Protein AF-A0A0H4BGI2-F1 (afdb_monomer_lite)

Secondary structure (DSSP, 8-state):
-PPPHHHHHHHHHH-HHHHHHHHHHHHHHHHHHTT-TTT-EE-GGGGS-STT-TTEEEEETTEEEEEEEEESTTTTTTTPPPSEEEEEEE-TTS--EEEEEEEE----

Structure (mmCIF, N/CA/C/O backbone):
data_AF-A0A0H4BGI2-F1
#
_entry.id   AF-A0A0H4BGI2-F1
#
loop_
_atom_site.group_PDB
_atom_site.id
_atom_site.type_symbol
_atom_site.label_atom_id
_atom_site.label_alt_id
_atom_site.label_comp_id
_atom_site.label_asym_id
_atom_site.label_entity_id
_atom_site.label_seq_id
_atom_site.pdbx_PDB_ins_code
_atom_site.Cartn_x
_atom_site.Cartn_y
_atom_site.Cartn_z
_atom_site.occupancy
_atom_site.B_iso_or_equiv
_atom_site.auth_seq_id
_atom_site.auth_comp_id
_atom_site.auth_asym_id
_atom_site.auth_atom_id
_atom_site.pdbx_PDB_model_num
ATOM 1 N N . MET A 1 1 ? 18.145 -1.681 6.340 1.00 49.97 1 MET A N 1
ATOM 2 C CA . MET A 1 1 ? 18.562 -0.502 5.550 1.00 49.97 1 MET A CA 1
ATOM 3 C C . MET A 1 1 ? 17.307 0.170 5.031 1.00 49.97 1 MET A C 1
ATOM 5 O O . MET A 1 1 ? 16.546 -0.488 4.339 1.00 49.97 1 MET A O 1
ATOM 9 N N . THR A 1 2 ? 17.054 1.422 5.408 1.00 57.56 2 THR A N 1
ATOM 10 C CA . THR A 1 2 ? 15.992 2.225 4.785 1.00 57.56 2 THR A CA 1
ATOM 11 C C . THR A 1 2 ? 16.473 2.613 3.385 1.00 57.56 2 THR A C 1
ATOM 13 O O . THR A 1 2 ? 17.595 3.114 3.274 1.00 57.56 2 THR A O 1
ATOM 16 N N . PRO A 1 3 ? 15.712 2.343 2.318 1.00 65.69 3 PRO A N 1
ATOM 17 C CA . PRO A 1 3 ? 16.158 2.630 0.960 1.00 65.69 3 PRO A CA 1
ATOM 18 C C . PRO A 1 3 ? 16.254 4.137 0.714 1.00 65.69 3 PRO A C 1
ATOM 20 O O . PRO A 1 3 ? 15.530 4.939 1.306 1.00 65.69 3 PRO A O 1
ATOM 23 N N . ASP A 1 4 ? 17.167 4.516 -0.182 1.00 80.19 4 ASP A N 1
ATOM 24 C CA . ASP A 1 4 ? 17.367 5.906 -0.589 1.00 80.19 4 ASP A CA 1
ATOM 25 C C . ASP A 1 4 ? 16.062 6.485 -1.178 1.00 80.19 4 ASP A C 1
ATOM 27 O O . ASP A 1 4 ? 15.568 5.975 -2.194 1.00 80.19 4 ASP A O 1
ATOM 31 N N . PRO A 1 5 ? 15.514 7.579 -0.611 1.00 81.25 5 PRO A N 1
ATOM 32 C CA . PRO A 1 5 ? 14.308 8.224 -1.121 1.00 81.25 5 PRO A CA 1
ATOM 33 C C . PRO A 1 5 ? 14.381 8.601 -2.606 1.00 81.25 5 PRO A C 1
ATOM 35 O O . PRO A 1 5 ? 13.347 8.647 -3.278 1.00 81.25 5 PRO A O 1
ATOM 38 N N . LYS A 1 6 ? 15.575 8.882 -3.153 1.00 84.50 6 LYS A N 1
ATOM 39 C CA . LYS A 1 6 ? 15.722 9.179 -4.589 1.00 84.50 6 LYS A CA 1
ATOM 40 C C . LYS A 1 6 ? 15.469 7.945 -5.452 1.00 84.50 6 LYS A C 1
ATOM 42 O O . LYS A 1 6 ? 14.852 8.076 -6.510 1.00 84.50 6 LYS A O 1
ATOM 47 N N . SER A 1 7 ? 15.902 6.771 -5.004 1.00 86.38 7 SER A N 1
ATOM 48 C CA . SER A 1 7 ? 15.702 5.500 -5.708 1.00 86.38 7 SER A CA 1
ATOM 49 C C . SER A 1 7 ? 14.226 5.118 -5.767 1.00 86.38 7 SER A C 1
ATOM 51 O O . SER A 1 7 ? 13.719 4.841 -6.854 1.00 86.38 7 SER A O 1
ATOM 53 N N . VAL A 1 8 ? 13.503 5.250 -4.648 1.00 89.75 8 VAL A N 1
ATOM 54 C CA . VAL A 1 8 ? 12.047 5.018 -4.603 1.00 89.75 8 VAL A CA 1
ATOM 55 C C . VAL A 1 8 ? 11.322 5.933 -5.593 1.00 89.75 8 VAL A C 1
ATOM 57 O O . VAL A 1 8 ? 10.549 5.474 -6.437 1.00 89.75 8 VAL A O 1
ATOM 60 N N . LYS A 1 9 ? 11.611 7.242 -5.546 1.00 91.25 9 LYS A N 1
ATOM 61 C CA . LYS A 1 9 ? 10.988 8.231 -6.444 1.00 91.25 9 LYS A CA 1
ATOM 62 C C . LYS A 1 9 ? 11.270 7.937 -7.916 1.00 91.25 9 LYS A C 1
ATOM 64 O O . LYS A 1 9 ? 10.366 8.060 -8.741 1.00 91.25 9 LYS A O 1
ATOM 69 N N . ARG A 1 10 ? 12.508 7.558 -8.244 1.00 94.19 10 ARG A N 1
ATOM 70 C CA . ARG A 1 10 ? 12.915 7.198 -9.607 1.00 94.19 10 ARG A CA 1
ATOM 71 C C . ARG A 1 10 ? 12.124 5.997 -10.111 1.00 94.19 10 ARG A C 1
ATOM 73 O O . ARG A 1 10 ? 11.508 6.096 -11.166 1.00 94.19 10 ARG A O 1
ATOM 80 N N . PHE A 1 11 ? 12.078 4.912 -9.340 1.00 95.56 11 PHE A N 1
ATOM 81 C CA . PHE A 1 11 ? 11.382 3.698 -9.755 1.00 95.56 11 PHE A CA 1
ATOM 82 C C . PHE A 1 11 ? 9.891 3.942 -10.007 1.00 95.56 11 PHE A C 1
ATOM 84 O O . PHE A 1 11 ? 9.361 3.506 -11.028 1.00 95.56 11 PHE A O 1
ATOM 91 N N . VAL A 1 12 ? 9.223 4.688 -9.119 1.00 96.50 12 VAL A N 1
ATOM 92 C CA . VAL A 1 12 ? 7.800 5.035 -9.275 1.00 96.50 12 VAL A CA 1
ATOM 9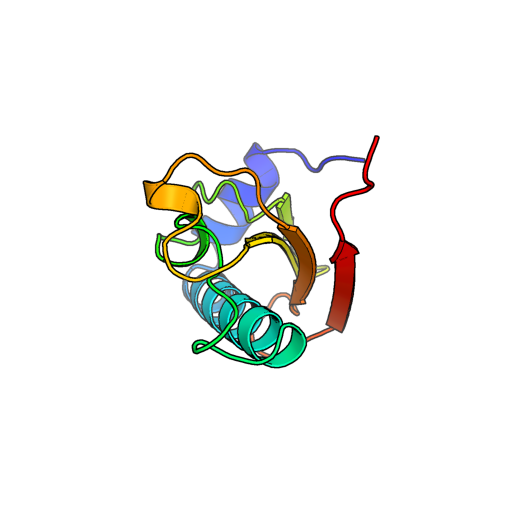3 C C . VAL A 1 12 ? 7.556 5.881 -10.524 1.00 96.50 12 VAL A C 1
ATOM 95 O O . VAL A 1 12 ? 6.597 5.625 -11.251 1.00 96.50 12 VAL A O 1
ATOM 98 N N . ARG A 1 13 ? 8.415 6.874 -10.788 1.00 96.25 13 ARG A N 1
ATOM 99 C CA . ARG A 1 13 ? 8.313 7.726 -11.981 1.00 96.25 13 ARG A CA 1
ATOM 100 C C . ARG A 1 13 ? 8.474 6.914 -13.264 1.00 96.25 13 ARG A C 1
ATOM 102 O O . ARG A 1 13 ? 7.736 7.148 -14.214 1.00 96.25 13 ARG A O 1
ATOM 109 N N . ASP A 1 14 ? 9.419 5.981 -13.275 1.00 97.62 14 ASP A N 1
ATOM 110 C CA . ASP A 1 14 ? 9.731 5.177 -14.454 1.00 97.62 14 ASP A CA 1
ATOM 111 C C . ASP A 1 14 ? 8.695 4.039 -14.650 1.00 97.62 14 ASP A C 1
ATOM 113 O O . ASP A 1 14 ? 8.507 3.561 -15.765 1.00 97.62 14 ASP A O 1
ATOM 117 N N . ASN A 1 15 ? 7.951 3.655 -13.597 1.00 97.69 15 ASN A N 1
ATOM 118 C CA . ASN A 1 15 ? 6.960 2.565 -13.606 1.00 97.69 15 ASN A CA 1
ATOM 119 C C . ASN A 1 15 ? 5.587 2.965 -13.009 1.00 97.69 15 ASN A C 1
ATOM 121 O O . ASN A 1 15 ? 5.082 2.305 -12.091 1.00 97.69 15 ASN A O 1
ATOM 125 N N . PRO A 1 16 ? 4.911 4.009 -13.525 1.00 97.06 16 PRO A N 1
ATOM 126 C CA . PRO A 1 16 ? 3.740 4.599 -12.867 1.00 97.06 16 PRO A CA 1
ATOM 127 C C . PRO A 1 16 ? 2.538 3.642 -12.781 1.00 97.06 16 PRO A C 1
ATOM 129 O O . PRO A 1 16 ? 1.811 3.629 -11.784 1.00 97.06 16 PRO A O 1
ATOM 132 N N . LEU A 1 17 ? 2.335 2.797 -13.800 1.00 97.75 17 LEU A N 1
ATOM 133 C CA . LEU A 1 17 ? 1.246 1.814 -13.812 1.00 97.75 17 LEU A CA 1
ATOM 134 C C . LEU A 1 17 ? 1.472 0.692 -12.796 1.00 97.75 17 LEU A C 1
ATOM 136 O O . LEU A 1 17 ? 0.534 0.306 -12.097 1.00 97.75 17 LEU A O 1
ATOM 140 N N . ALA A 1 18 ? 2.701 0.180 -12.700 1.00 98.12 18 ALA A N 1
ATOM 141 C CA . ALA A 1 18 ? 3.053 -0.841 -11.719 1.00 98.12 18 ALA A CA 1
ATOM 142 C C . ALA A 1 18 ? 2.896 -0.297 -10.295 1.00 98.12 18 ALA A C 1
ATOM 144 O O . ALA A 1 18 ? 2.231 -0.922 -9.471 1.00 98.12 18 ALA A O 1
ATOM 145 N N . ALA A 1 19 ? 3.380 0.922 -10.040 1.00 98.12 19 ALA A N 1
ATOM 146 C CA . ALA A 1 19 ? 3.249 1.574 -8.742 1.00 98.12 19 ALA A CA 1
ATOM 147 C C . ALA A 1 19 ? 1.779 1.788 -8.334 1.00 98.12 19 ALA A C 1
ATOM 149 O O . ALA A 1 19 ? 1.398 1.516 -7.193 1.00 98.12 19 ALA A O 1
ATOM 150 N N . ARG A 1 20 ? 0.912 2.203 -9.271 1.00 98.1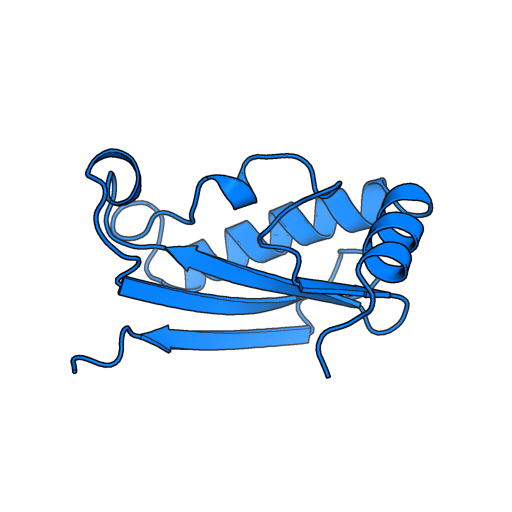2 20 ARG A N 1
ATOM 151 C CA . ARG A 1 20 ? -0.530 2.344 -9.005 1.00 98.12 20 ARG A CA 1
ATOM 152 C C . ARG A 1 20 ? -1.203 1.005 -8.703 1.00 98.12 20 ARG A C 1
ATOM 154 O O . ARG A 1 20 ? -2.036 0.940 -7.798 1.00 98.12 20 ARG A O 1
ATOM 161 N N . ARG A 1 21 ? -0.866 -0.054 -9.446 1.00 98.50 21 ARG A N 1
ATOM 162 C CA . ARG A 1 21 ? -1.382 -1.409 -9.184 1.00 98.50 21 ARG A CA 1
ATOM 163 C C . ARG A 1 21 ? -0.933 -1.904 -7.815 1.00 98.50 21 ARG A C 1
ATOM 165 O O . ARG A 1 21 ? -1.776 -2.342 -7.038 1.00 98.50 21 ARG A O 1
ATOM 172 N N . ALA A 1 22 ? 0.348 -1.739 -7.501 1.00 98.56 22 ALA A N 1
ATOM 173 C CA . ALA A 1 22 ? 0.924 -2.149 -6.233 1.00 98.56 22 ALA A CA 1
ATOM 174 C C . ALA A 1 22 ? 0.260 -1.455 -5.041 1.00 98.56 22 ALA A C 1
ATOM 176 O O . ALA A 1 22 ? -0.160 -2.134 -4.111 1.00 98.56 22 ALA A O 1
ATOM 177 N N . LEU A 1 23 ? 0.056 -0.134 -5.109 1.00 98.69 23 LEU A N 1
ATOM 178 C CA . LEU A 1 23 ? -0.661 0.622 -4.077 1.00 98.69 23 LEU A CA 1
ATOM 179 C C . LEU A 1 23 ? -2.074 0.066 -3.839 1.00 98.69 23 LEU A C 1
ATOM 181 O O . LEU A 1 23 ? -2.487 -0.152 -2.699 1.00 98.69 23 LEU A O 1
ATOM 185 N N . ASN A 1 24 ? -2.820 -0.189 -4.917 1.00 98.56 24 ASN A N 1
ATOM 186 C CA . ASN A 1 24 ? -4.175 -0.727 -4.823 1.00 98.56 24 ASN A CA 1
ATOM 187 C C . ASN A 1 24 ? -4.189 -2.149 -4.248 1.00 98.56 24 ASN A C 1
ATOM 189 O O . ASN A 1 24 ? -5.036 -2.455 -3.405 1.00 98.56 24 ASN A O 1
ATOM 193 N N . LEU A 1 25 ? -3.252 -2.996 -4.683 1.00 98.62 25 LEU A N 1
ATOM 194 C CA . LEU A 1 25 ? -3.124 -4.373 -4.220 1.00 98.62 25 LEU A CA 1
ATOM 195 C C . LEU A 1 25 ? -2.728 -4.422 -2.740 1.00 98.62 25 LEU A C 1
ATOM 197 O O . LEU A 1 25 ? -3.349 -5.152 -1.970 1.00 98.62 25 LEU A O 1
ATOM 201 N N . ALA A 1 26 ? -1.769 -3.592 -2.326 1.00 98.69 26 ALA A N 1
ATOM 202 C CA . ALA A 1 26 ? -1.335 -3.476 -0.941 1.00 98.69 26 ALA A CA 1
ATOM 203 C C . ALA A 1 26 ? -2.459 -2.974 -0.028 1.00 98.69 26 ALA A C 1
ATOM 205 O O . ALA A 1 26 ? -2.728 -3.579 1.009 1.00 98.69 26 ALA A O 1
ATOM 206 N N . ARG A 1 27 ? -3.198 -1.940 -0.453 1.00 98.69 27 ARG A N 1
ATOM 207 C CA . ARG A 1 27 ? -4.372 -1.439 0.276 1.00 98.69 27 ARG A CA 1
ATOM 208 C C . ARG A 1 27 ? -5.434 -2.524 0.462 1.00 98.69 27 ARG A C 1
ATOM 210 O O . ARG A 1 27 ? -5.915 -2.724 1.573 1.00 98.69 27 ARG A O 1
ATOM 217 N N . GLY A 1 28 ? -5.801 -3.227 -0.611 1.00 98.50 28 GLY A N 1
ATOM 218 C CA . GLY A 1 28 ? -6.792 -4.306 -0.549 1.00 98.50 28 GLY A CA 1
ATOM 219 C C . GLY A 1 28 ? -6.338 -5.472 0.334 1.00 98.50 28 GLY A C 1
ATOM 220 O O . GLY A 1 28 ? -7.130 -6.014 1.104 1.00 98.50 28 GLY A O 1
ATOM 221 N N . ALA A 1 29 ? -5.051 -5.823 0.268 1.00 98.38 29 ALA A N 1
ATOM 222 C CA . ALA A 1 29 ? -4.458 -6.855 1.107 1.00 98.38 29 ALA A CA 1
ATOM 223 C C . ALA A 1 29 ? -4.494 -6.481 2.594 1.00 98.38 29 ALA A C 1
ATOM 225 O O . ALA A 1 29 ? -4.939 -7.301 3.394 1.00 98.38 29 ALA A O 1
ATOM 226 N N . ALA A 1 30 ? -4.101 -5.254 2.951 1.00 98.19 30 ALA A N 1
ATOM 227 C CA . ALA A 1 30 ? -4.155 -4.762 4.326 1.00 98.19 30 ALA A CA 1
ATOM 228 C C . ALA A 1 30 ? -5.592 -4.722 4.860 1.00 98.19 30 ALA A C 1
ATOM 230 O O . ALA A 1 30 ? -5.847 -5.191 5.964 1.00 98.19 30 ALA A O 1
ATOM 231 N N . ILE A 1 31 ? -6.553 -4.248 4.059 1.00 98.19 31 ILE A N 1
ATOM 232 C CA . ILE A 1 31 ? -7.975 -4.262 4.435 1.00 98.19 31 ILE A CA 1
ATOM 233 C C . ILE A 1 31 ? -8.442 -5.681 4.756 1.00 98.19 31 ILE A C 1
ATOM 235 O O . ILE A 1 31 ? -9.053 -5.908 5.795 1.00 98.19 31 ILE A O 1
ATOM 239 N N . ARG A 1 32 ? -8.156 -6.643 3.874 1.00 97.25 32 ARG A N 1
ATOM 240 C CA . ARG A 1 32 ? -8.591 -8.031 4.057 1.00 97.25 32 ARG A CA 1
ATOM 241 C C . ARG A 1 32 ? -7.907 -8.702 5.246 1.00 97.25 32 ARG A C 1
ATOM 243 O O . ARG A 1 32 ? -8.560 -9.459 5.953 1.00 97.25 32 ARG A O 1
ATOM 250 N N . LEU A 1 33 ? -6.615 -8.444 5.448 1.00 96.81 33 LEU A N 1
ATOM 251 C CA . LEU A 1 33 ? -5.848 -9.016 6.554 1.00 96.81 33 LEU A CA 1
ATOM 252 C C . LEU A 1 33 ? -6.375 -8.540 7.914 1.00 96.81 33 LEU A C 1
ATOM 254 O O . LEU A 1 33 ? -6.439 -9.331 8.845 1.00 96.81 33 LEU A O 1
ATOM 258 N N . ASN A 1 34 ? -6.818 -7.284 7.994 1.00 96.25 34 ASN A N 1
ATOM 259 C CA . ASN A 1 34 ? -7.260 -6.647 9.234 1.00 96.25 34 ASN A CA 1
ATOM 260 C C . ASN A 1 34 ? -8.794 -6.646 9.414 1.00 96.25 34 ASN A C 1
ATOM 262 O O . ASN A 1 34 ? -9.350 -5.742 10.027 1.00 96.25 34 ASN A O 1
ATOM 266 N N . GLY A 1 35 ? -9.506 -7.637 8.864 1.00 94.88 35 GLY A N 1
ATOM 267 C CA . GLY A 1 35 ? -10.940 -7.839 9.141 1.00 94.88 35 GLY A CA 1
ATOM 268 C C . GLY A 1 35 ? -11.920 -7.007 8.301 1.00 94.88 35 GLY A C 1
ATOM 269 O O . GLY A 1 35 ? -13.131 -7.070 8.512 1.00 94.88 35 GLY A O 1
ATOM 270 N N . GLY A 1 36 ? -11.434 -6.270 7.301 1.00 96.69 36 GLY A N 1
ATOM 271 C CA . GLY A 1 36 ? -12.263 -5.541 6.343 1.00 96.69 36 GLY A CA 1
ATOM 272 C C . GLY A 1 36 ? -12.658 -4.127 6.781 1.00 96.69 36 GLY A C 1
ATOM 273 O O . GLY A 1 36 ? -12.433 -3.691 7.907 1.00 96.69 36 GLY A O 1
ATOM 274 N N . LEU A 1 37 ? -13.295 -3.395 5.861 1.00 95.44 37 LEU A N 1
ATOM 275 C CA . LEU A 1 37 ? -13.578 -1.957 6.007 1.00 95.44 37 LEU A CA 1
ATOM 276 C C . LEU A 1 37 ? -14.539 -1.590 7.146 1.00 95.44 37 LEU A C 1
ATOM 278 O O . LEU A 1 37 ? -14.628 -0.419 7.496 1.00 95.44 37 LEU A O 1
ATOM 282 N N . ARG A 1 38 ? -15.275 -2.557 7.708 1.00 94.69 38 ARG A N 1
ATOM 283 C CA . ARG A 1 38 ? -16.166 -2.304 8.852 1.00 94.69 38 ARG A CA 1
ATOM 284 C C . ARG A 1 38 ? -15.398 -2.082 10.155 1.00 94.69 38 ARG A C 1
ATOM 286 O O . ARG A 1 38 ? -15.915 -1.404 11.034 1.00 94.69 38 ARG A O 1
ATOM 293 N N . VAL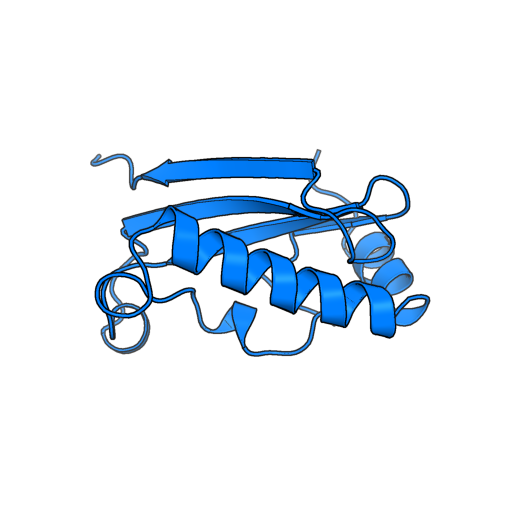 A 1 39 ? -14.201 -2.656 10.274 1.00 94.56 39 VAL A N 1
ATOM 294 C CA . VAL A 1 39 ? -13.397 -2.641 11.508 1.00 94.56 39 VAL A CA 1
ATOM 295 C C . VAL A 1 39 ? -12.044 -1.963 11.323 1.00 94.56 39 VAL A C 1
ATOM 297 O O . VAL A 1 39 ? -11.492 -1.454 12.290 1.00 94.56 39 VAL A O 1
ATOM 300 N N . TYR A 1 40 ? -11.528 -1.917 10.092 1.00 97.06 40 TYR A N 1
ATOM 301 C CA . TYR A 1 40 ? -10.200 -1.402 9.795 1.00 97.06 40 TYR A CA 1
ATOM 302 C C . TYR A 1 40 ? -10.211 -0.381 8.660 1.00 97.06 40 TYR A C 1
ATOM 304 O O . TYR A 1 40 ? -10.761 -0.607 7.575 1.00 97.06 40 TYR A O 1
ATOM 312 N N . ARG A 1 41 ? -9.505 0.725 8.885 1.00 97.94 41 ARG A N 1
ATOM 313 C CA . ARG A 1 41 ? -9.241 1.767 7.902 1.00 97.94 41 ARG A CA 1
ATOM 314 C C . ARG A 1 41 ? -7.726 1.967 7.750 1.00 97.94 41 ARG A C 1
ATOM 316 O O . ARG A 1 41 ? -7.082 2.393 8.708 1.00 97.94 41 ARG A O 1
ATOM 323 N N . PRO A 1 42 ? -7.149 1.723 6.556 1.00 98.12 42 PRO A N 1
ATOM 324 C CA . PRO A 1 42 ? -5.786 2.155 6.251 1.00 98.12 42 PRO A CA 1
ATOM 325 C C . PRO A 1 42 ? -5.645 3.670 6.402 1.00 98.12 42 PRO A C 1
ATOM 327 O O . PRO A 1 42 ? -6.603 4.394 6.120 1.00 98.12 42 PRO A O 1
ATOM 330 N N . GLY A 1 43 ? -4.451 4.138 6.751 1.00 97.81 43 GLY A N 1
ATOM 331 C CA . GLY A 1 43 ? -4.127 5.560 6.776 1.00 97.81 43 GLY A CA 1
ATOM 332 C C . GLY A 1 43 ? -4.302 6.237 5.416 1.00 97.81 43 GLY A C 1
ATOM 333 O O . GLY A 1 43 ? -4.254 5.599 4.353 1.00 97.81 43 GLY A O 1
ATOM 334 N N . SER A 1 44 ? -4.492 7.552 5.452 1.00 97.44 44 SER A N 1
ATOM 335 C CA . SER A 1 44 ? -4.786 8.416 4.307 1.00 97.44 44 SER A CA 1
ATOM 336 C C . SER A 1 44 ? -3.761 8.290 3.180 1.00 97.44 44 SER A C 1
ATOM 338 O O . SER A 1 44 ? -4.136 8.338 2.007 1.00 97.44 44 SER A O 1
ATOM 340 N N . CYS A 1 45 ? -2.496 8.018 3.513 1.00 97.44 45 CYS A N 1
ATOM 341 C CA . CYS A 1 45 ? -1.418 7.740 2.563 1.00 97.44 45 CYS A CA 1
ATOM 342 C C . CYS A 1 45 ? -1.783 6.672 1.515 1.00 97.44 45 CYS A C 1
ATOM 344 O O . CYS A 1 45 ? -1.355 6.762 0.367 1.00 97.44 45 CYS A O 1
ATOM 346 N N . MET A 1 46 ? -2.626 5.689 1.851 1.00 98.12 46 MET A N 1
ATOM 347 C CA . MET A 1 46 ? -3.039 4.628 0.923 1.00 98.12 46 MET A CA 1
ATOM 348 C C . MET A 1 46 ? -4.118 5.067 -0.076 1.00 98.12 46 MET A C 1
ATOM 350 O O . MET A 1 46 ? -4.524 4.291 -0.946 1.00 98.12 46 MET A O 1
ATOM 354 N N . TYR A 1 47 ? -4.604 6.302 0.031 1.00 96.50 47 TYR A N 1
ATOM 355 C CA . TYR A 1 47 ? -5.599 6.894 -0.862 1.00 96.50 47 TYR A CA 1
ATOM 356 C C . TYR A 1 47 ? -5.014 7.993 -1.757 1.00 96.50 47 TYR A C 1
ATOM 358 O O . TYR A 1 47 ? -5.748 8.580 -2.551 1.00 96.50 47 TYR A O 1
ATOM 366 N N . THR A 1 48 ? -3.703 8.234 -1.684 1.00 94.00 48 THR A N 1
ATOM 367 C CA . THR A 1 48 ? -3.000 9.226 -2.506 1.00 94.00 48 THR A CA 1
ATOM 368 C C . THR A 1 48 ? -2.336 8.575 -3.733 1.00 94.00 48 THR A C 1
ATOM 370 O O . THR A 1 48 ? -2.685 7.464 -4.150 1.00 94.00 48 THR A O 1
ATOM 373 N N . SER A 1 49 ? -1.410 9.289 -4.379 1.00 93.75 49 SER A N 1
ATOM 374 C CA . SER A 1 49 ? -0.543 8.728 -5.420 1.00 93.75 49 SER A CA 1
ATOM 375 C C . SER A 1 49 ? 0.521 7.808 -4.810 1.00 93.75 49 SER A C 1
ATOM 377 O O . SER A 1 49 ? 0.870 7.945 -3.644 1.00 93.75 49 SER A O 1
ATOM 379 N N . ALA A 1 50 ? 1.085 6.891 -5.601 1.00 93.31 50 ALA A N 1
ATOM 380 C CA . ALA A 1 50 ? 2.306 6.181 -5.205 1.00 93.31 50 ALA A CA 1
ATOM 381 C C . ALA A 1 50 ? 3.539 7.113 -5.211 1.00 93.31 50 ALA A C 1
ATOM 383 O O . ALA A 1 50 ? 4.522 6.861 -4.519 1.00 93.31 50 ALA A O 1
ATOM 384 N N . SER A 1 51 ? 3.485 8.216 -5.964 1.00 92.12 51 SER A N 1
ATOM 385 C CA . SER A 1 51 ? 4.536 9.236 -5.986 1.00 92.12 51 SER A CA 1
ATOM 386 C C . SER A 1 51 ? 4.571 10.008 -4.670 1.00 92.12 51 SER A C 1
ATOM 388 O O . SER A 1 51 ? 3.548 10.546 -4.254 1.00 92.12 51 SER A O 1
ATOM 390 N N . ASN A 1 52 ? 5.755 10.115 -4.055 1.00 90.38 52 ASN A N 1
ATOM 391 C CA . ASN A 1 52 ? 5.946 10.754 -2.742 1.00 90.38 52 ASN A CA 1
ATOM 392 C C . ASN A 1 52 ? 5.011 10.191 -1.651 1.00 90.38 52 ASN A C 1
ATOM 394 O O . ASN A 1 52 ? 4.602 10.917 -0.749 1.00 90.38 52 ASN A O 1
ATOM 398 N N . ASN A 1 53 ? 4.650 8.911 -1.746 1.00 95.75 53 ASN A N 1
ATOM 399 C CA . ASN A 1 53 ? 3.767 8.277 -0.782 1.00 95.75 53 ASN A CA 1
ATOM 400 C C . ASN A 1 53 ? 4.537 7.943 0.506 1.00 95.75 53 ASN A C 1
ATOM 402 O O . ASN A 1 53 ? 5.477 7.153 0.434 1.00 95.75 53 ASN A O 1
ATOM 406 N N . PRO A 1 54 ? 4.147 8.471 1.679 1.00 95.06 54 PRO A N 1
ATOM 407 C CA . PRO A 1 54 ? 4.864 8.205 2.927 1.00 95.06 54 PRO A CA 1
ATOM 408 C C . PRO A 1 54 ? 4.733 6.752 3.406 1.00 95.06 54 PRO A C 1
ATOM 410 O O . PRO A 1 54 ? 5.536 6.303 4.216 1.00 95.06 54 PRO A O 1
ATOM 413 N N . CYS A 1 55 ? 3.750 6.006 2.898 1.00 96.81 55 CYS A N 1
ATOM 414 C CA . CYS A 1 55 ? 3.575 4.592 3.206 1.00 96.81 55 CYS A CA 1
ATOM 415 C C . CYS A 1 55 ? 4.330 3.676 2.243 1.00 96.81 55 CYS A C 1
ATOM 417 O O . CYS A 1 55 ? 4.454 2.494 2.538 1.00 96.81 55 CYS A O 1
ATOM 419 N N . LEU A 1 56 ? 4.857 4.186 1.124 1.00 97.19 56 LEU A N 1
ATOM 420 C CA . LEU A 1 56 ? 5.756 3.439 0.244 1.00 97.19 56 LEU A CA 1
ATOM 421 C C . LEU A 1 56 ? 7.186 3.579 0.769 1.00 97.19 56 LEU A C 1
ATOM 423 O O . LEU A 1 56 ? 7.876 4.555 0.474 1.00 97.19 56 LEU A O 1
ATOM 427 N N . ILE A 1 57 ? 7.613 2.604 1.566 1.00 95.31 57 ILE A N 1
ATOM 428 C CA . ILE A 1 57 ? 8.919 2.643 2.227 1.00 95.31 57 ILE A CA 1
ATOM 429 C C . ILE A 1 57 ? 10.038 2.111 1.341 1.00 95.31 57 ILE A C 1
ATOM 431 O O . ILE A 1 57 ? 11.191 2.387 1.641 1.00 95.31 57 ILE A O 1
ATOM 435 N N . HIS A 1 58 ? 9.714 1.387 0.264 1.00 95.50 58 HIS A N 1
ATOM 436 C CA . HIS A 1 58 ? 10.681 0.837 -0.684 1.00 95.50 58 HIS A CA 1
ATOM 437 C C . HIS A 1 58 ? 10.072 0.630 -2.075 1.00 95.50 58 HIS A C 1
ATOM 439 O O . HIS A 1 58 ? 8.903 0.265 -2.180 1.00 95.50 58 HIS A O 1
ATOM 445 N N . ALA A 1 59 ? 10.855 0.833 -3.139 1.00 96.25 59 ALA A N 1
ATOM 446 C CA . ALA A 1 59 ? 10.453 0.520 -4.510 1.00 96.25 59 ALA A CA 1
ATOM 447 C C . ALA A 1 59 ? 11.668 0.269 -5.417 1.00 96.25 59 ALA A C 1
ATOM 449 O O . ALA A 1 59 ? 12.528 1.144 -5.554 1.00 96.25 59 ALA A O 1
ATOM 450 N N . GLY A 1 60 ? 11.685 -0.882 -6.083 1.00 96.12 60 GLY A N 1
ATOM 451 C CA . GLY A 1 60 ? 12.732 -1.274 -7.019 1.00 96.12 60 GLY A CA 1
ATOM 452 C C . GLY A 1 60 ? 12.464 -2.639 -7.671 1.00 96.12 60 GLY A C 1
ATOM 453 O O . GLY A 1 60 ? 11.331 -3.131 -7.627 1.00 96.12 60 GLY A O 1
ATOM 454 N N . PRO A 1 61 ? 13.474 -3.248 -8.321 1.00 95.50 61 PRO A N 1
ATOM 455 C CA . PRO A 1 61 ? 13.337 -4.532 -9.023 1.00 95.50 61 PRO A CA 1
ATOM 456 C C . PRO A 1 61 ? 12.832 -5.690 -8.148 1.00 95.50 61 PRO A C 1
ATOM 458 O O . PRO A 1 61 ? 12.122 -6.570 -8.625 1.00 95.50 61 PRO A O 1
ATOM 461 N N . GLU A 1 62 ? 13.172 -5.675 -6.866 1.00 94.31 62 GLU A N 1
ATOM 462 C CA . GLU A 1 62 ? 12.706 -6.605 -5.830 1.00 94.31 62 GLU A CA 1
ATOM 463 C C . GLU A 1 62 ? 11.235 -6.413 -5.428 1.00 94.31 62 GLU A C 1
ATOM 465 O O . GLU A 1 62 ? 10.632 -7.323 -4.856 1.00 94.31 62 GLU A O 1
ATOM 470 N N . GLY A 1 63 ? 10.634 -5.263 -5.743 1.00 97.50 63 GLY A N 1
ATOM 471 C CA . GLY A 1 63 ? 9.232 -4.977 -5.468 1.00 97.50 63 GLY A CA 1
ATOM 472 C C . GLY A 1 63 ? 8.976 -3.614 -4.836 1.00 97.50 63 GLY A C 1
ATOM 473 O O . GLY A 1 63 ? 9.856 -2.762 -4.733 1.00 97.50 63 GLY A O 1
ATOM 474 N N . LEU A 1 64 ? 7.726 -3.411 -4.426 1.00 98.06 64 LEU A N 1
ATOM 475 C CA . LEU A 1 64 ? 7.242 -2.227 -3.726 1.00 98.06 64 LEU A CA 1
ATOM 476 C C . LEU A 1 64 ? 6.781 -2.632 -2.326 1.00 98.06 64 LEU A C 1
ATOM 478 O O . LEU A 1 64 ? 5.810 -3.383 -2.194 1.00 98.06 64 LEU A O 1
ATOM 482 N N . GLU A 1 65 ? 7.471 -2.145 -1.297 1.00 97.69 65 GLU A N 1
ATOM 483 C CA . GLU A 1 65 ? 7.128 -2.412 0.102 1.00 97.69 65 GLU A CA 1
ATOM 484 C C . GLU A 1 65 ? 6.352 -1.234 0.686 1.00 97.69 65 GLU A C 1
ATOM 486 O O . GLU A 1 65 ? 6.812 -0.087 0.682 1.00 97.69 65 GLU A O 1
ATOM 491 N N . PHE A 1 66 ? 5.172 -1.533 1.218 1.00 98.00 66 PHE A N 1
ATOM 492 C CA . PHE A 1 66 ? 4.323 -0.578 1.905 1.00 98.00 66 PHE A CA 1
ATOM 493 C C . PHE A 1 66 ? 4.327 -0.847 3.406 1.00 98.00 66 PHE A C 1
ATOM 495 O O . PHE A 1 66 ? 4.088 -1.980 3.814 1.00 98.00 66 PHE A O 1
ATOM 502 N N . SER A 1 67 ? 4.514 0.196 4.213 1.00 97.62 67 SER A N 1
ATOM 503 C CA . SER A 1 67 ? 4.236 0.191 5.652 1.00 97.62 67 SER A CA 1
ATOM 504 C C . SER A 1 67 ? 2.942 0.956 5.891 1.00 97.62 67 SER A C 1
ATOM 506 O O . SER A 1 67 ? 2.890 2.173 5.721 1.00 97.62 67 SER A O 1
ATOM 508 N N . ILE A 1 68 ? 1.874 0.230 6.209 1.00 98.12 68 ILE A N 1
ATOM 509 C CA . ILE A 1 68 ? 0.507 0.744 6.200 1.00 98.12 68 ILE A CA 1
ATOM 510 C C . ILE A 1 68 ? 0.019 0.885 7.643 1.00 98.12 68 ILE A C 1
ATOM 512 O O . ILE A 1 68 ? -0.393 -0.122 8.229 1.00 98.12 68 ILE A O 1
ATOM 516 N N . PRO A 1 69 ? 0.026 2.096 8.226 1.00 97.69 69 PRO A N 1
ATOM 517 C CA . PRO A 1 69 ? -0.653 2.330 9.489 1.00 97.69 69 PRO A CA 1
ATOM 518 C C . PRO A 1 69 ? -2.164 2.193 9.282 1.00 97.69 69 PRO A C 1
ATOM 520 O O . PRO A 1 69 ? -2.699 2.557 8.230 1.00 97.69 69 PRO A O 1
ATOM 523 N N . GLY A 1 70 ? -2.873 1.683 10.277 1.00 97.56 70 GLY A N 1
ATOM 524 C CA . GLY A 1 70 ? -4.325 1.704 10.277 1.00 97.56 70 GLY A CA 1
ATOM 525 C C . GLY A 1 70 ? -4.924 1.407 11.642 1.00 97.56 70 GLY A C 1
ATOM 526 O O . GLY A 1 70 ? -4.232 1.023 12.585 1.00 97.56 70 GLY A O 1
ATOM 527 N N . GLY A 1 71 ? -6.231 1.599 11.730 1.00 96.94 71 GLY A N 1
ATOM 528 C CA . GLY A 1 71 ? -6.991 1.465 12.965 1.00 96.94 71 GLY A CA 1
ATOM 529 C C . GLY A 1 71 ? -8.489 1.443 12.705 1.00 96.94 71 GLY A C 1
ATOM 530 O O . GLY A 1 71 ? -8.922 1.229 11.568 1.00 96.94 71 GLY A O 1
ATOM 531 N N . ALA A 1 72 ? -9.280 1.664 13.754 1.00 96.00 72 ALA A N 1
ATOM 532 C CA . ALA A 1 72 ? -10.737 1.720 13.665 1.00 96.00 72 ALA A CA 1
ATOM 533 C C . ALA A 1 72 ? -11.218 2.806 12.685 1.00 96.00 72 ALA A C 1
ATOM 535 O O . ALA A 1 72 ? -10.524 3.783 12.417 1.00 96.00 72 ALA A O 1
ATOM 536 N N . THR A 1 73 ? -12.424 2.673 12.137 1.00 92.88 73 THR A N 1
ATOM 537 C CA . THR A 1 73 ? -12.987 3.709 11.253 1.00 92.88 73 THR A CA 1
ATOM 538 C C . THR A 1 73 ? -12.966 5.083 11.936 1.00 92.88 73 THR A C 1
ATOM 540 O O . THR A 1 73 ? -13.484 5.226 13.036 1.00 92.88 73 THR A O 1
ATOM 543 N N . GLY A 1 74 ? -12.376 6.088 11.280 1.00 92.62 74 GLY A N 1
ATOM 544 C CA . GLY A 1 74 ? -12.251 7.448 11.818 1.00 92.62 74 GLY A CA 1
ATOM 545 C C . GLY A 1 74 ? -10.996 7.720 12.660 1.00 92.62 74 GLY A C 1
ATOM 546 O O . GLY A 1 74 ? -10.803 8.866 13.051 1.00 92.62 74 GLY A O 1
ATOM 547 N N . TRP A 1 75 ? -10.139 6.716 12.910 1.00 96.44 75 TRP A N 1
ATOM 548 C CA . TRP A 1 75 ? -8.968 6.839 13.796 1.00 96.44 75 TRP A CA 1
ATOM 549 C C . TRP A 1 75 ? -8.079 8.047 13.462 1.00 96.44 75 TRP A C 1
ATOM 551 O O . TRP A 1 75 ? -7.762 8.853 14.329 1.00 96.44 75 TRP A O 1
ATOM 561 N N . GLU A 1 76 ? -7.747 8.224 12.183 1.00 95.94 76 GLU A N 1
ATOM 562 C CA . GLU A 1 76 ? -6.843 9.285 11.735 1.00 95.94 76 GLU A CA 1
ATOM 563 C C . GLU A 1 76 ? -7.474 10.679 11.876 1.00 95.94 76 GLU A C 1
ATOM 565 O O . GLU A 1 76 ? -6.792 11.632 12.234 1.00 95.94 76 GLU A O 1
ATOM 570 N N . GLN A 1 77 ? -8.787 10.805 11.644 1.00 95.19 77 GLN A N 1
ATOM 571 C CA . GLN A 1 77 ? -9.524 12.062 11.825 1.00 95.19 77 GLN A CA 1
ATOM 572 C C . GLN A 1 77 ? -9.668 12.438 13.301 1.00 95.19 77 GLN A C 1
ATOM 574 O O . GLN A 1 77 ? -9.715 13.621 13.626 1.00 95.19 77 GLN A O 1
ATOM 579 N N . ALA A 1 78 ? -9.742 11.439 14.179 1.00 96.19 78 ALA A N 1
ATOM 580 C CA . ALA A 1 78 ? -9.767 11.626 15.623 1.00 96.19 78 ALA A CA 1
ATOM 581 C C . ALA A 1 78 ? -8.376 11.934 16.213 1.00 96.19 78 ALA A C 1
ATOM 583 O O . ALA A 1 78 ? -8.283 12.274 17.388 1.00 96.19 78 ALA A O 1
ATO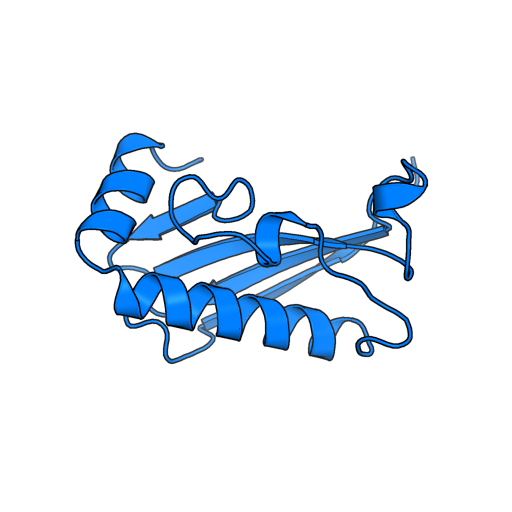M 584 N N . GLY A 1 79 ? -7.301 11.844 15.417 1.00 95.81 79 GLY A N 1
ATOM 585 C CA . GLY A 1 79 ? -5.928 12.025 15.896 1.00 95.81 79 GLY A CA 1
ATOM 586 C C . GLY A 1 79 ? -5.408 10.856 16.737 1.00 95.81 79 GLY A C 1
ATOM 587 O O . GLY A 1 79 ? -4.392 10.995 17.414 1.00 95.81 79 GLY A O 1
ATOM 588 N N . GLU A 1 80 ? -6.090 9.711 16.694 1.00 95.81 80 GLU A N 1
ATOM 589 C CA . GLU A 1 80 ? -5.680 8.503 17.403 1.00 95.81 80 GLU A CA 1
ATOM 590 C C . GLU A 1 80 ? -4.434 7.887 16.744 1.00 95.81 80 GLU A C 1
ATOM 592 O O . GLU A 1 80 ? -4.234 8.025 15.532 1.00 95.81 80 GLU A O 1
ATOM 597 N N . PRO A 1 81 ? -3.578 7.177 17.496 1.00 94.75 81 PRO A N 1
ATOM 598 C CA . PRO A 1 81 ? -2.498 6.406 16.900 1.00 94.75 81 PRO A CA 1
ATOM 599 C C . PRO A 1 81 ? -3.046 5.191 16.125 1.00 94.75 81 PRO A C 1
ATOM 601 O O . PRO A 1 81 ? -4.120 4.669 16.441 1.00 94.75 81 PRO A O 1
ATOM 604 N N . PRO A 1 82 ? -2.307 4.675 15.123 1.00 96.31 82 PRO A N 1
ATOM 605 C CA . PRO A 1 82 ? -2.686 3.431 14.468 1.00 96.31 82 PRO A CA 1
ATOM 606 C C . PRO A 1 82 ? -2.612 2.266 15.461 1.00 96.31 82 PRO A C 1
ATOM 608 O O . PRO A 1 82 ? -1.634 2.117 16.192 1.00 96.31 82 PRO A O 1
ATOM 611 N N . THR A 1 83 ? -3.615 1.390 15.450 1.00 96.25 83 THR A N 1
ATOM 612 C CA . THR A 1 83 ? -3.636 0.187 16.299 1.00 96.25 83 THR A CA 1
ATOM 613 C C . THR A 1 83 ? -2.862 -0.973 15.675 1.00 96.25 83 THR A C 1
ATOM 615 O O . THR A 1 83 ? -2.489 -1.918 16.368 1.00 96.25 83 THR A O 1
ATOM 618 N N . VAL A 1 84 ? -2.633 -0.924 14.361 1.00 96.00 84 VAL A N 1
ATOM 619 C CA . VAL A 1 84 ? -1.872 -1.925 13.610 1.00 96.00 84 VAL A CA 1
ATOM 620 C C . VAL A 1 84 ? -1.072 -1.258 12.495 1.00 96.00 84 VAL A C 1
ATOM 622 O O . VAL A 1 84 ? -1.540 -0.334 11.829 1.00 96.00 84 VAL A O 1
ATOM 625 N N . THR A 1 85 ? 0.136 -1.756 12.260 1.00 97.38 85 THR A N 1
ATOM 626 C CA . THR A 1 85 ? 0.919 -1.466 11.058 1.00 97.38 85 THR A CA 1
ATOM 627 C C . THR A 1 85 ? 1.045 -2.740 10.238 1.00 97.38 85 THR A C 1
ATOM 629 O O . THR A 1 85 ? 1.419 -3.790 10.749 1.00 97.38 85 THR A O 1
ATOM 632 N N . THR A 1 86 ? 0.706 -2.674 8.954 1.00 97.81 86 THR A N 1
ATOM 633 C CA . THR A 1 86 ? 0.820 -3.812 8.034 1.00 97.81 86 THR A CA 1
ATOM 634 C C . THR A 1 86 ? 1.939 -3.565 7.031 1.00 97.81 86 THR A C 1
ATOM 636 O O . THR A 1 86 ? 1.883 -2.585 6.289 1.00 97.81 86 THR A O 1
ATOM 639 N N . ARG A 1 87 ? 2.926 -4.463 6.968 1.00 97.94 87 ARG A N 1
ATOM 640 C CA . ARG A 1 87 ? 3.923 -4.495 5.896 1.00 97.94 87 ARG A CA 1
ATOM 641 C C . ARG A 1 87 ? 3.442 -5.368 4.748 1.00 97.94 87 ARG A C 1
ATOM 643 O O . ARG A 1 87 ? 3.075 -6.527 4.945 1.00 97.94 87 ARG A O 1
ATOM 650 N N . ILE A 1 88 ? 3.435 -4.813 3.542 1.00 98.31 88 ILE A N 1
ATOM 651 C CA . ILE A 1 88 ? 3.068 -5.533 2.323 1.00 98.31 88 ILE A CA 1
ATOM 652 C C . ILE A 1 88 ? 4.168 -5.350 1.289 1.00 98.31 88 ILE A C 1
ATOM 654 O O . ILE A 1 88 ? 4.417 -4.223 0.870 1.00 98.31 88 ILE A O 1
ATOM 658 N N . LEU A 1 89 ? 4.747 -6.450 0.812 1.00 98.44 89 LEU A N 1
ATOM 659 C CA . LEU A 1 89 ? 5.614 -6.443 -0.363 1.00 98.44 89 LEU A CA 1
ATOM 660 C C . LEU A 1 89 ? 4.820 -6.895 -1.587 1.00 98.44 89 LEU A C 1
ATOM 662 O O . LEU A 1 89 ? 4.244 -7.988 -1.608 1.00 98.44 89 LEU A O 1
ATOM 666 N N . VAL A 1 90 ? 4.807 -6.057 -2.618 1.00 98.69 90 VAL A N 1
ATOM 667 C CA . VAL A 1 90 ? 4.212 -6.348 -3.924 1.00 98.69 90 VAL A CA 1
ATOM 668 C C . VAL A 1 90 ? 5.319 -6.514 -4.959 1.00 98.69 90 VAL A C 1
ATOM 670 O O . VAL A 1 90 ? 6.292 -5.769 -4.938 1.00 98.69 90 VAL A O 1
ATOM 673 N N . ALA A 1 91 ? 5.161 -7.453 -5.890 1.00 98.44 91 ALA A N 1
ATOM 674 C CA . ALA A 1 91 ? 6.071 -7.623 -7.018 1.00 98.44 91 ALA A CA 1
ATOM 675 C C . ALA A 1 91 ? 6.246 -6.321 -7.820 1.00 98.44 91 ALA A C 1
ATOM 677 O O . ALA A 1 91 ? 5.335 -5.493 -7.894 1.00 98.44 91 ALA A O 1
ATOM 678 N N . ALA A 1 92 ? 7.410 -6.159 -8.453 1.00 98.00 92 ALA A N 1
ATOM 679 C CA . ALA A 1 92 ? 7.801 -4.937 -9.161 1.00 98.00 92 ALA A CA 1
ATOM 680 C C . ALA A 1 92 ? 6.835 -4.514 -10.286 1.00 98.00 92 ALA A C 1
ATOM 682 O O . ALA A 1 92 ? 6.735 -3.331 -10.597 1.00 98.00 92 ALA A O 1
ATOM 683 N N . ASP A 1 93 ? 6.082 -5.454 -10.866 1.00 98.00 93 ASP A N 1
ATOM 684 C CA . ASP A 1 93 ? 5.057 -5.197 -11.889 1.00 98.00 93 ASP A CA 1
ATOM 685 C C . ASP A 1 93 ? 3.680 -4.788 -11.316 1.00 98.00 93 ASP A C 1
ATOM 687 O O . ASP A 1 93 ? 2.745 -4.442 -12.058 1.00 98.00 93 ASP A O 1
ATOM 691 N N . GLY A 1 94 ? 3.554 -4.815 -9.987 1.00 98.12 94 GLY A N 1
ATOM 692 C CA . GLY A 1 94 ? 2.355 -4.492 -9.229 1.00 98.12 94 GLY A CA 1
ATOM 693 C C . GL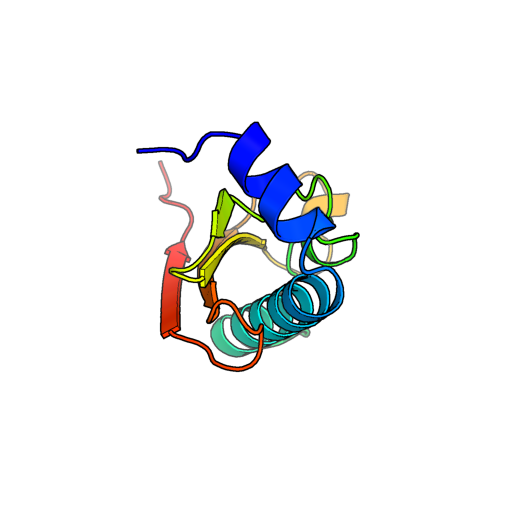Y A 1 94 ? 1.276 -5.575 -9.230 1.00 98.12 94 GLY A C 1
ATOM 694 O O . GLY A 1 94 ? 0.135 -5.261 -8.889 1.00 98.12 94 GLY A O 1
ATOM 695 N N . ARG A 1 95 ? 1.572 -6.815 -9.649 1.00 98.25 95 ARG A N 1
ATOM 696 C CA . ARG A 1 95 ? 0.541 -7.843 -9.903 1.00 98.25 95 ARG A CA 1
ATOM 697 C C . ARG A 1 95 ? 0.429 -8.941 -8.852 1.00 98.25 95 ARG A C 1
ATOM 699 O O . ARG A 1 95 ? -0.614 -9.588 -8.793 1.00 98.25 95 ARG A O 1
ATOM 706 N N . ALA A 1 96 ? 1.447 -9.151 -8.024 1.00 98.38 96 ALA A N 1
ATOM 707 C CA . ALA A 1 96 ? 1.461 -10.246 -7.057 1.00 98.38 96 ALA A CA 1
ATOM 708 C C . ALA A 1 96 ? 1.887 -9.788 -5.662 1.00 98.38 96 ALA A C 1
ATOM 710 O O . ALA A 1 96 ? 2.802 -8.984 -5.512 1.00 98.38 96 ALA A O 1
ATOM 711 N N . LEU A 1 97 ? 1.236 -10.332 -4.632 1.00 98.06 97 LEU A N 1
ATOM 712 C CA . LEU A 1 97 ? 1.674 -10.178 -3.246 1.00 98.06 97 LEU A CA 1
ATOM 713 C C . LEU A 1 97 ? 2.814 -11.157 -2.984 1.00 98.06 97 LEU A C 1
ATOM 715 O O . LEU A 1 97 ? 2.614 -12.363 -3.113 1.00 98.06 97 LEU A O 1
ATOM 719 N N . LEU A 1 98 ? 3.967 -10.637 -2.580 1.00 97.56 98 LEU A N 1
ATOM 720 C CA . LEU A 1 98 ? 5.126 -11.445 -2.217 1.00 97.56 98 LEU A CA 1
ATOM 721 C C . LEU A 1 98 ? 5.154 -11.718 -0.712 1.00 97.56 98 LEU A C 1
ATOM 723 O O . LEU A 1 98 ? 5.393 -12.849 -0.306 1.00 97.56 98 LEU A O 1
ATOM 727 N N . GLN A 1 99 ? 4.860 -10.709 0.116 1.00 95.88 99 GLN A N 1
ATOM 728 C CA . GLN A 1 99 ? 4.865 -10.835 1.580 1.00 95.88 99 GLN A CA 1
ATOM 729 C C . GLN A 1 99 ? 3.775 -9.980 2.227 1.00 95.88 99 GLN A C 1
ATOM 731 O O . GLN A 1 99 ? 3.332 -8.975 1.660 1.00 95.88 99 GLN A O 1
ATOM 736 N N . ARG A 1 100 ? 3.313 -10.422 3.402 1.00 95.75 1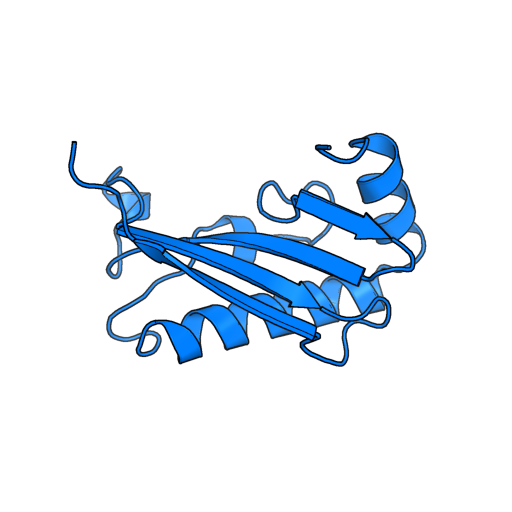00 ARG A N 1
ATOM 737 C CA . ARG A 1 100 ? 2.260 -9.781 4.199 1.00 95.75 100 ARG A CA 1
ATOM 738 C C . ARG A 1 100 ? 2.511 -10.046 5.678 1.00 95.75 100 ARG A C 1
ATOM 740 O O . ARG A 1 100 ? 2.392 -11.189 6.109 1.00 95.75 100 ARG A O 1
ATOM 747 N N . GLU A 1 101 ? 2.789 -9.000 6.439 1.00 93.56 101 GLU A N 1
ATOM 748 C CA . GLU A 1 101 ? 3.060 -9.081 7.875 1.00 93.56 101 GLU A CA 1
ATOM 749 C C . GLU A 1 101 ? 2.290 -7.980 8.603 1.00 93.56 101 GLU A C 1
ATOM 751 O O . GLU A 1 101 ? 2.152 -6.870 8.091 1.00 93.56 101 GLU A O 1
ATOM 756 N N . GLN A 1 102 ? 1.775 -8.275 9.793 1.00 87.75 102 GLN A N 1
ATOM 757 C CA . GLN A 1 102 ? 1.115 -7.291 10.648 1.00 87.75 102 GLN A CA 1
ATOM 758 C C . GLN A 1 102 ? 1.842 -7.209 11.985 1.00 87.75 102 GLN A C 1
ATOM 760 O O . GLN A 1 102 ? 2.205 -8.233 12.561 1.00 87.75 102 GLN A O 1
ATOM 765 N N . SER A 1 103 ? 2.010 -5.995 12.489 1.00 86.62 103 SER A N 1
ATOM 766 C CA . SER A 1 103 ? 2.417 -5.733 13.862 1.00 86.62 103 SER A CA 1
ATOM 767 C C . SER A 1 103 ? 1.355 -4.869 14.532 1.00 86.62 103 SER A C 1
ATOM 769 O O . SER A 1 103 ? 0.982 -3.809 14.025 1.00 86.62 103 SER A O 1
ATOM 771 N N . GLY A 1 104 ? 0.826 -5.339 15.661 1.00 78.88 104 GLY A N 1
ATOM 772 C CA . GLY A 1 104 ? -0.039 -4.522 16.511 1.00 78.88 104 GLY A CA 1
ATOM 773 C C . GLY A 1 104 ? 0.752 -3.397 17.176 1.00 78.88 104 GLY A C 1
ATOM 774 O O . GLY A 1 104 ? 1.983 -3.451 17.244 1.00 78.88 104 GLY A O 1
ATOM 775 N N . ALA A 1 105 ? 0.049 -2.386 17.684 1.00 62.22 105 ALA A N 1
ATOM 776 C CA . ALA A 1 105 ? 0.634 -1.466 18.647 1.00 62.22 105 ALA A CA 1
ATOM 777 C C . ALA A 1 105 ? 1.180 -2.284 19.829 1.00 62.22 105 ALA A C 1
ATOM 779 O O . ALA A 1 105 ? 0.436 -3.011 20.488 1.00 62.22 105 ALA A O 1
ATOM 780 N N . VAL A 1 106 ? 2.490 -2.197 20.071 1.00 43.72 106 VAL A N 1
ATOM 781 C CA . VAL A 1 106 ? 3.065 -2.645 21.338 1.00 43.72 106 VAL A CA 1
ATOM 782 C C . VAL A 1 106 ? 2.518 -1.679 22.378 1.00 43.72 106 VAL A C 1
ATOM 784 O O . VAL A 1 106 ? 2.879 -0.504 22.365 1.00 43.72 106 VAL A O 1
ATOM 787 N N . SER A 1 107 ? 1.590 -2.140 23.214 1.00 37.53 107 SER A N 1
ATOM 788 C CA . SER A 1 107 ? 1.235 -1.418 24.431 1.00 37.53 107 SER A CA 1
ATOM 789 C C . SER A 1 107 ? 2.517 -1.263 25.249 1.00 37.53 107 SER A C 1
ATOM 791 O O . SER A 1 107 ? 3.089 -2.266 25.676 1.00 37.53 107 SER A O 1
ATOM 793 N N . LEU A 1 108 ? 3.006 -0.026 25.359 1.00 36.53 108 LEU A N 1
ATOM 794 C CA . LEU A 1 108 ? 4.013 0.359 26.346 1.00 36.53 108 LEU A CA 1
ATOM 795 C C . LEU A 1 108 ? 3.346 0.507 27.713 1.00 36.53 108 LEU A C 1
ATOM 797 O O . LEU A 1 108 ? 2.196 1.005 27.741 1.00 36.53 108 LEU A O 1
#

Foldseek 3Di:
DQDDPVQQQVLCVVQVQLLVLQLVVQLVQVQVVQPHDQWKDWDPLSVDGSHVRPQQRDADQAFTKGFIFMGGVCCVVVVHGGQKTKIWGAHNSSDDTPDIDMDGPPDD

Radius of gyration: 13.41 Å; chains: 1; bounding box: 35×24×41 Å

Sequence (108 aa):
MTPDPKSVKRFVRDNPLAARRALNLARGAAIRLNGGLRVYRPGSCMYTSASNNPCLIHAGPEGLEFSIPGGATGWEQAGEPPTVTTRILVAADGRALLQREQSGAVSL

pLDDT: mean 92.75, std 12.06, range [36.53, 98.69]